Protein AF-A0A3M1J8Y4-F1 (afdb_monomer_lite)

Radius of gyration: 35.29 Å; chains: 1; bounding box: 81×33×101 Å

Secondary structure (DSSP, 8-state):
--HHHHHHHHHHHHHHHHHHHHHHHHHHS--------------------------------------EEEEEE-SS--SS-GGGGHHHHHHHHTTTEEEEEEPPPS-TTTS--HHHHGGG-SEEEEES--SPPPHHHHHHHHHHHHTT-EEEEE--TT--S-SGGG--

Sequence (168 aa):
MSKSNWLALLAVVVLILAGFWITRSVYFGTTTTNSYVPPQRELTEVSVEQAAPSARMAAVETPTAAKGLALVDFSHDNALFVEELNTLFSKLVSRGYDYQLVTPVEDEKTDPTLIDQLPMASALVLPLPRQPYSTEEITEIENFVKNGGRLLIIGDPTRTVEVDALNS

Structure (mmCIF, N/CA/C/O backbone):
data_AF-A0A3M1J8Y4-F1
#
_entry.id   AF-A0A3M1J8Y4-F1
#
loop_
_atom_site.group_PDB
_atom_site.id
_atom_site.type_symbol
_atom_site.label_atom_id
_atom_site.label_alt_id
_atom_site.label_comp_id
_atom_site.label_asym_id
_atom_site.label_entity_id
_atom_site.label_seq_id
_atom_site.pdbx_PDB_ins_code
_atom_site.Cartn_x
_atom_site.Cartn_y
_atom_site.Cartn_z
_atom_site.occupancy
_atom_site.B_iso_or_equiv
_atom_site.auth_seq_id
_atom_site.auth_comp_id
_atom_site.auth_asym_id
_atom_site.auth_atom_id
_atom_site.pdbx_PDB_model_num
ATOM 1 N N . MET A 1 1 ? 51.960 2.479 -80.624 1.00 58.56 1 MET A N 1
ATOM 2 C CA . MET A 1 1 ? 52.705 2.730 -79.366 1.00 58.56 1 MET A CA 1
ATOM 3 C C . MET A 1 1 ? 53.801 1.686 -79.236 1.00 58.56 1 MET A C 1
ATOM 5 O O . MET A 1 1 ? 53.521 0.518 -79.476 1.00 58.56 1 MET A O 1
ATOM 9 N N . SER A 1 2 ? 55.038 2.085 -78.930 1.00 76.81 2 SER A N 1
ATOM 10 C CA . SER A 1 2 ? 56.134 1.132 -78.708 1.00 76.81 2 SER A CA 1
ATOM 11 C C . SER A 1 2 ? 55.911 0.367 -77.394 1.00 76.81 2 SER A C 1
ATOM 13 O O . SER A 1 2 ? 55.248 0.873 -76.488 1.00 76.81 2 SER A O 1
ATOM 15 N N . LYS A 1 3 ? 56.463 -0.848 -77.270 1.00 73.12 3 LYS A N 1
ATOM 16 C CA . LYS A 1 3 ? 56.332 -1.700 -76.067 1.00 73.12 3 LYS A CA 1
ATOM 17 C C . LYS A 1 3 ? 56.736 -0.974 -74.767 1.00 73.12 3 LYS A C 1
ATOM 19 O O . LYS A 1 3 ? 56.161 -1.235 -73.716 1.00 73.12 3 LYS A O 1
ATOM 24 N N . SER A 1 4 ? 57.658 -0.013 -74.866 1.00 75.25 4 SER A N 1
ATOM 25 C CA . SER A 1 4 ? 58.097 0.853 -73.761 1.00 75.25 4 SER A CA 1
ATOM 26 C C . SER A 1 4 ? 56.971 1.738 -73.205 1.00 75.25 4 SER A C 1
ATOM 28 O O . SER A 1 4 ? 56.800 1.850 -71.993 1.00 75.25 4 SER A O 1
ATOM 30 N N . ASN A 1 5 ? 56.117 2.287 -74.075 1.00 78.94 5 ASN A N 1
ATOM 31 C CA . ASN A 1 5 ? 55.011 3.152 -73.653 1.00 78.94 5 ASN A CA 1
ATOM 32 C C . ASN A 1 5 ? 53.923 2.371 -72.903 1.00 78.94 5 ASN A C 1
ATOM 34 O O . ASN A 1 5 ? 53.220 2.942 -72.077 1.00 78.94 5 ASN A O 1
ATOM 38 N N . TRP A 1 6 ? 53.782 1.072 -73.181 1.00 79.88 6 TRP A N 1
ATOM 39 C CA . TRP A 1 6 ? 52.818 0.211 -72.494 1.00 79.88 6 TRP A CA 1
ATOM 40 C C . TRP A 1 6 ? 53.309 -0.187 -71.097 1.00 79.88 6 TRP A C 1
ATOM 42 O O . TRP A 1 6 ? 52.534 -0.161 -70.146 1.00 79.88 6 TRP A O 1
ATOM 52 N N . LEU A 1 7 ? 54.613 -0.451 -70.951 1.00 85.75 7 LEU A N 1
ATOM 53 C CA . LEU A 1 7 ? 55.248 -0.703 -69.653 1.00 85.75 7 LEU A CA 1
ATOM 54 C C . LEU A 1 7 ? 55.151 0.508 -68.717 1.00 85.75 7 LEU A C 1
ATOM 56 O O . LEU A 1 7 ? 54.820 0.346 -67.544 1.00 85.75 7 LEU A O 1
ATOM 60 N N . ALA A 1 8 ? 55.373 1.718 -69.237 1.00 86.38 8 ALA A N 1
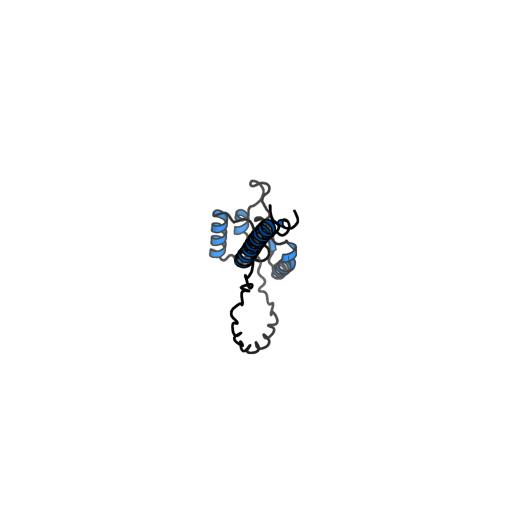ATOM 61 C CA . ALA A 1 8 ? 55.233 2.946 -68.456 1.00 86.38 8 ALA A CA 1
ATOM 62 C C . ALA A 1 8 ? 53.792 3.155 -67.958 1.00 86.38 8 ALA A C 1
ATOM 64 O O . ALA A 1 8 ? 53.575 3.507 -66.801 1.00 86.38 8 ALA A O 1
ATOM 65 N N . LEU A 1 9 ? 52.800 2.884 -68.809 1.00 87.50 9 LEU A N 1
ATOM 66 C CA . LEU A 1 9 ? 51.384 3.028 -68.464 1.00 87.50 9 LEU A CA 1
ATOM 67 C C . LEU A 1 9 ? 50.961 2.007 -67.396 1.00 87.50 9 LEU A C 1
ATOM 69 O O . LEU A 1 9 ? 50.271 2.352 -66.439 1.00 87.50 9 LEU A O 1
ATOM 73 N N . LEU A 1 10 ? 51.447 0.769 -67.507 1.00 90.38 10 LEU A N 1
ATOM 74 C CA . LEU A 1 10 ? 51.184 -0.295 -66.537 1.00 90.38 10 LEU A CA 1
ATOM 75 C C . LEU A 1 10 ? 51.802 0.027 -65.165 1.00 90.38 10 LEU A C 1
ATOM 77 O O . LEU A 1 10 ? 51.143 -0.144 -64.142 1.00 90.38 10 LEU A O 1
ATOM 81 N N . ALA A 1 11 ? 53.015 0.588 -65.137 1.00 91.19 11 ALA A N 1
ATOM 82 C CA . ALA A 1 11 ? 53.657 1.039 -63.901 1.00 91.19 11 ALA A CA 1
ATOM 83 C C . ALA A 1 11 ? 52.860 2.151 -63.193 1.00 91.19 11 ALA A C 1
ATOM 85 O O . ALA A 1 11 ? 52.694 2.111 -61.975 1.00 91.19 11 ALA A O 1
ATOM 86 N N . VAL A 1 12 ? 52.309 3.108 -63.948 1.00 92.69 12 VAL A N 1
ATOM 87 C CA . VAL A 1 12 ? 51.463 4.179 -63.391 1.00 92.69 12 VAL A CA 1
ATOM 88 C C . VAL A 1 12 ? 50.181 3.612 -62.778 1.00 92.69 12 VAL A C 1
ATOM 90 O O . VAL A 1 12 ? 49.813 3.994 -61.670 1.00 92.69 12 VAL A O 1
ATOM 93 N N . VAL A 1 13 ? 49.527 2.657 -63.445 1.00 92.94 13 VAL A N 1
ATOM 94 C CA . VAL A 1 13 ? 48.316 2.006 -62.914 1.00 92.94 13 VAL A CA 1
ATOM 95 C C . VAL A 1 13 ? 48.615 1.252 -61.615 1.00 92.94 13 VAL A C 1
ATOM 97 O O . VAL A 1 13 ? 47.854 1.362 -60.655 1.00 92.94 13 VAL A O 1
ATOM 100 N N . VAL A 1 14 ? 49.743 0.540 -61.543 1.00 94.00 14 VAL A N 1
ATOM 101 C CA . VAL A 1 14 ? 50.164 -0.166 -60.321 1.00 94.00 14 VAL A CA 1
ATOM 102 C C . VAL A 1 14 ? 50.414 0.809 -59.170 1.00 94.00 14 VAL A C 1
ATOM 104 O O . VAL A 1 14 ? 49.983 0.541 -58.051 1.00 94.00 14 VAL A O 1
ATOM 107 N N . LEU A 1 15 ? 51.045 1.957 -59.431 1.00 94.06 15 LEU A N 1
ATOM 108 C CA . LEU A 1 15 ? 51.274 2.985 -58.410 1.00 94.06 15 LEU A CA 1
ATOM 109 C C . LEU A 1 15 ? 49.966 3.585 -57.882 1.00 94.06 15 LEU A C 1
ATOM 111 O O . LEU A 1 15 ? 49.832 3.787 -56.676 1.00 94.06 15 LEU A O 1
ATOM 115 N N . ILE A 1 16 ? 48.984 3.816 -58.758 1.00 94.00 16 ILE A N 1
ATOM 116 C CA . ILE A 1 16 ? 47.659 4.314 -58.361 1.00 94.00 16 ILE A CA 1
ATOM 117 C C . ILE A 1 16 ? 46.940 3.285 -57.483 1.00 94.00 16 ILE A C 1
ATOM 119 O O . ILE A 1 16 ? 46.411 3.634 -56.427 1.00 94.00 16 ILE A O 1
ATOM 123 N N . LEU A 1 17 ? 46.956 2.010 -57.880 1.00 93.88 17 LEU A N 1
ATOM 124 C CA . LEU A 1 17 ? 46.335 0.935 -57.106 1.00 93.88 17 LEU A CA 1
ATOM 125 C C . LEU A 1 17 ? 47.021 0.749 -55.747 1.00 93.88 17 LEU A C 1
ATOM 127 O O . LEU A 1 17 ? 46.335 0.637 -54.733 1.00 93.88 17 LEU A O 1
ATOM 131 N N . ALA A 1 18 ? 48.354 0.779 -55.698 1.00 92.12 18 ALA A N 1
ATOM 132 C CA . ALA A 1 18 ? 49.105 0.700 -54.448 1.00 92.12 18 ALA A CA 1
ATOM 133 C C . ALA A 1 18 ? 48.779 1.879 -53.517 1.00 92.12 18 ALA A C 1
ATOM 135 O O . ALA A 1 18 ? 48.495 1.670 -52.339 1.00 92.12 18 ALA A O 1
ATOM 136 N N . GLY A 1 19 ? 48.738 3.105 -54.049 1.00 92.25 19 GLY A N 1
ATOM 137 C CA . GLY A 1 19 ? 48.360 4.297 -53.289 1.00 92.25 19 GLY A CA 1
ATOM 138 C C . GLY A 1 19 ? 46.947 4.206 -52.711 1.00 92.25 19 GLY A C 1
ATOM 139 O O . GLY A 1 19 ? 46.749 4.524 -51.536 1.00 92.25 19 GLY A O 1
ATOM 140 N N . PHE A 1 20 ? 45.983 3.709 -53.494 1.00 90.06 20 PHE A N 1
ATOM 141 C CA . PHE A 1 20 ? 44.603 3.484 -53.052 1.00 90.06 20 PHE A CA 1
ATOM 142 C C . PHE A 1 20 ? 44.511 2.444 -51.928 1.00 9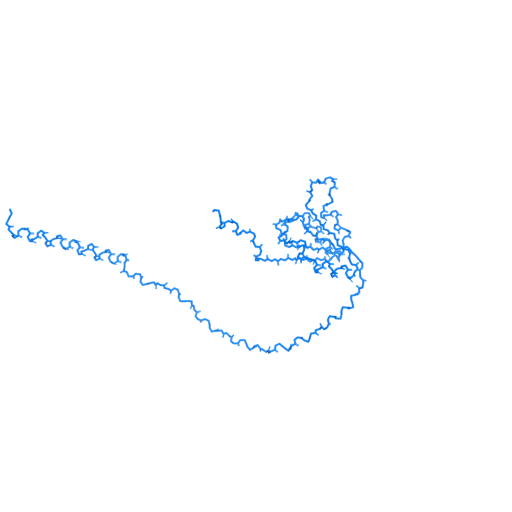0.06 20 PHE A C 1
ATOM 144 O O . PHE A 1 20 ? 43.831 2.669 -50.929 1.00 90.06 20 PHE A O 1
ATOM 151 N N . TRP A 1 21 ? 45.222 1.319 -52.045 1.00 84.06 21 TRP A N 1
ATOM 152 C CA . TRP A 1 21 ? 45.235 0.291 -51.000 1.00 84.06 21 TRP A CA 1
ATOM 153 C C . TRP A 1 21 ? 45.907 0.772 -49.710 1.00 84.06 21 TRP A C 1
ATOM 155 O O . TRP A 1 21 ? 45.396 0.488 -48.628 1.00 84.06 21 TRP A O 1
ATOM 165 N N . ILE A 1 22 ? 46.990 1.551 -49.804 1.00 86.56 22 ILE A N 1
ATOM 166 C CA . ILE A 1 22 ? 47.669 2.145 -48.641 1.00 86.56 22 ILE A CA 1
ATOM 167 C C . ILE A 1 22 ? 46.756 3.155 -47.939 1.00 86.56 22 ILE A C 1
ATOM 169 O O . ILE A 1 22 ? 46.561 3.064 -46.729 1.00 86.56 22 ILE A O 1
ATOM 173 N N . THR A 1 23 ? 46.146 4.085 -48.681 1.00 81.69 23 THR A N 1
ATOM 174 C CA . THR A 1 23 ? 45.212 5.067 -48.097 1.00 81.69 23 THR A CA 1
ATOM 175 C C . THR A 1 23 ? 43.996 4.392 -47.483 1.00 81.69 23 THR A C 1
ATOM 177 O O . THR A 1 23 ? 43.624 4.727 -46.362 1.00 81.69 23 THR A O 1
ATOM 180 N N . ARG A 1 24 ? 43.419 3.388 -48.152 1.00 81.44 24 ARG A N 1
ATOM 181 C CA . ARG A 1 24 ? 42.330 2.578 -47.596 1.00 81.44 24 ARG A CA 1
ATOM 182 C C . ARG A 1 24 ? 42.764 1.855 -46.319 1.00 81.44 24 ARG A C 1
ATOM 184 O O . ARG A 1 24 ? 42.008 1.855 -45.359 1.00 81.44 24 ARG A O 1
ATOM 191 N N . SER A 1 25 ? 43.960 1.274 -46.272 1.00 77.44 25 SER A N 1
ATOM 192 C CA . SER A 1 25 ? 44.456 0.598 -45.068 1.00 77.44 25 SER A CA 1
ATOM 193 C C . SER A 1 25 ? 44.643 1.568 -43.904 1.00 77.44 25 SER A C 1
ATOM 195 O O . SER A 1 25 ? 44.242 1.249 -42.796 1.00 77.44 25 SER A O 1
ATOM 197 N N . VAL A 1 26 ? 45.189 2.762 -44.137 1.00 78.62 26 VAL A N 1
ATOM 198 C CA . VAL A 1 26 ? 45.348 3.775 -43.079 1.00 78.62 26 VAL A CA 1
ATOM 199 C C . VAL A 1 26 ? 43.989 4.308 -42.612 1.00 78.62 26 VAL A C 1
ATOM 201 O O . VAL A 1 26 ? 43.786 4.505 -41.419 1.00 78.62 26 VAL A O 1
ATOM 204 N N . TYR A 1 27 ? 43.044 4.511 -43.535 1.00 73.81 27 TYR A N 1
ATOM 205 C CA . TYR A 1 27 ? 41.720 5.049 -43.214 1.00 73.81 27 TYR A CA 1
ATOM 206 C C . TYR A 1 27 ? 40.807 4.024 -42.521 1.00 73.81 27 TYR A C 1
ATOM 208 O O . TYR A 1 27 ? 40.016 4.393 -41.660 1.00 73.81 27 TYR A O 1
ATOM 216 N N . PHE A 1 28 ? 40.911 2.739 -42.886 1.00 69.38 28 PHE A N 1
ATOM 217 C CA . PHE A 1 28 ? 40.023 1.672 -42.402 1.00 69.38 28 PHE A CA 1
ATOM 218 C C . PHE A 1 28 ? 40.683 0.657 -41.457 1.00 69.38 28 PHE A C 1
ATOM 220 O O . PHE A 1 28 ? 39.978 -0.203 -40.934 1.00 69.38 28 PHE A O 1
ATOM 227 N N . GLY A 1 29 ? 41.999 0.694 -41.232 1.00 54.25 29 GLY A N 1
ATOM 228 C CA . GLY A 1 29 ? 42.687 -0.400 -40.548 1.00 54.25 29 GLY A CA 1
ATOM 229 C C . GLY A 1 29 ? 43.989 -0.019 -39.859 1.00 54.25 29 GLY A C 1
ATOM 230 O O . GLY A 1 29 ? 45.053 -0.340 -40.367 1.00 54.25 29 GLY A O 1
ATOM 231 N N . THR A 1 30 ? 43.873 0.542 -38.655 1.00 53.94 30 THR A N 1
ATOM 232 C CA . THR A 1 30 ? 44.482 -0.010 -37.425 1.00 53.94 30 THR A CA 1
ATOM 233 C C . THR A 1 30 ? 43.698 0.499 -36.211 1.00 53.94 30 THR A C 1
ATOM 235 O O . THR A 1 30 ? 44.260 1.079 -35.283 1.00 53.94 30 THR A O 1
ATOM 238 N N . THR A 1 31 ? 42.375 0.335 -36.192 1.00 53.69 31 THR A N 1
ATOM 239 C CA . THR A 1 31 ? 41.635 0.428 -34.929 1.00 53.69 31 THR A CA 1
ATOM 240 C C . THR A 1 31 ? 41.861 -0.874 -34.175 1.00 53.69 31 THR A C 1
ATOM 242 O O . THR A 1 31 ? 41.016 -1.765 -34.142 1.00 53.69 31 THR A O 1
ATOM 245 N N . THR A 1 32 ? 43.049 -0.998 -33.581 1.00 54.31 32 THR A N 1
ATOM 246 C CA . THR A 1 32 ? 43.231 -1.851 -32.411 1.00 54.31 32 THR A CA 1
ATOM 247 C C . THR A 1 32 ? 42.115 -1.456 -31.462 1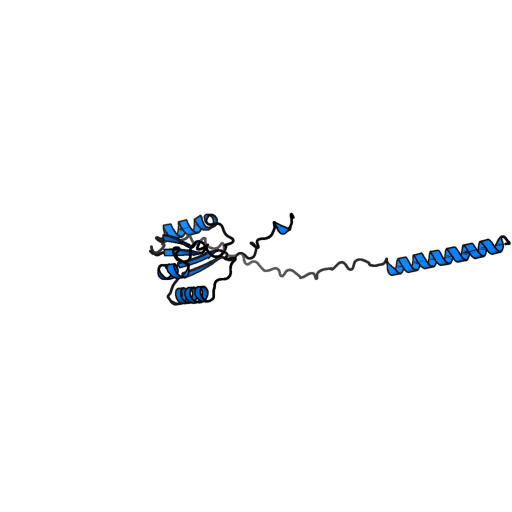.00 54.31 32 THR A C 1
ATOM 249 O O . THR A 1 32 ? 42.032 -0.305 -31.038 1.00 54.31 32 THR A O 1
ATOM 252 N N . THR A 1 33 ? 41.184 -2.379 -31.261 1.00 56.06 33 THR A N 1
ATOM 253 C CA . THR A 1 33 ? 40.033 -2.230 -30.385 1.00 56.06 33 THR A CA 1
ATOM 254 C C . THR A 1 33 ? 40.514 -1.625 -29.078 1.00 56.06 33 THR A C 1
ATOM 256 O O . THR A 1 33 ? 41.251 -2.272 -28.332 1.00 56.06 33 THR A O 1
ATOM 259 N N . ASN A 1 34 ? 40.127 -0.377 -28.818 1.00 55.59 34 ASN A N 1
ATOM 260 C CA . ASN A 1 34 ? 40.253 0.235 -27.505 1.00 55.59 34 ASN A CA 1
ATOM 261 C C . ASN A 1 34 ? 39.227 -0.475 -26.614 1.00 55.59 34 ASN A C 1
ATOM 263 O O . ASN A 1 34 ? 38.155 0.048 -26.315 1.00 55.59 34 ASN A O 1
ATOM 267 N N . SER A 1 35 ? 39.506 -1.740 -26.301 1.00 64.81 35 SER A N 1
ATOM 268 C CA . SER A 1 35 ? 38.700 -2.544 -25.408 1.00 64.81 35 SER A CA 1
ATOM 269 C C . SER A 1 35 ? 38.766 -1.844 -24.072 1.00 64.81 35 SER A C 1
ATOM 271 O O . SER A 1 35 ? 39.840 -1.688 -23.493 1.00 64.81 35 SER A O 1
ATOM 273 N N . TYR A 1 36 ? 37.618 -1.353 -23.631 1.00 62.50 36 TYR A N 1
ATOM 274 C CA . TYR A 1 36 ? 37.477 -0.791 -22.308 1.00 62.50 36 TYR A CA 1
ATOM 275 C C . TYR A 1 36 ? 37.999 -1.811 -21.291 1.00 62.50 36 TYR A C 1
ATOM 277 O O . TYR A 1 36 ? 37.449 -2.903 -21.158 1.00 62.50 36 TYR A O 1
ATOM 285 N N . VAL A 1 37 ? 39.092 -1.461 -20.614 1.00 71.31 37 VAL A N 1
ATOM 286 C CA . VAL A 1 37 ? 39.589 -2.211 -19.465 1.00 71.31 37 VAL A CA 1
ATOM 287 C C . VAL A 1 37 ? 39.034 -1.493 -18.239 1.00 71.31 37 VAL A C 1
ATOM 289 O O . VAL A 1 37 ? 39.499 -0.391 -17.933 1.00 71.31 37 VAL A O 1
ATOM 292 N N . PRO A 1 38 ? 38.008 -2.043 -17.566 1.00 74.75 38 PRO A N 1
ATOM 293 C CA . PRO A 1 38 ? 37.502 -1.440 -16.345 1.00 74.75 38 PRO A CA 1
ATOM 294 C C . PRO A 1 38 ? 38.627 -1.356 -15.306 1.00 74.75 38 PRO A C 1
ATOM 296 O O . PRO A 1 38 ? 39.451 -2.272 -15.217 1.00 74.75 38 PRO A O 1
ATOM 299 N N . PRO A 1 39 ? 38.675 -0.284 -14.501 1.00 76.75 39 PRO A N 1
ATOM 300 C CA . PRO A 1 39 ? 39.643 -0.185 -13.421 1.00 76.75 39 PRO A CA 1
ATOM 301 C C . PRO A 1 39 ? 39.442 -1.351 -12.447 1.00 76.75 39 PRO A C 1
ATOM 303 O O . PRO A 1 39 ? 38.334 -1.569 -11.951 1.00 76.75 39 PRO A O 1
ATOM 306 N N . GLN A 1 40 ? 40.514 -2.097 -12.170 1.00 74.94 40 GLN A N 1
ATOM 307 C CA . GLN A 1 40 ? 40.511 -3.118 -11.126 1.00 74.94 40 GLN A CA 1
ATOM 308 C C . GLN A 1 40 ? 40.369 -2.410 -9.778 1.00 74.94 40 GLN A C 1
ATOM 310 O O . GLN A 1 40 ? 41.307 -1.781 -9.293 1.00 74.94 40 GLN A O 1
ATOM 315 N N . ARG A 1 41 ? 39.172 -2.457 -9.190 1.00 69.88 41 ARG A N 1
ATOM 316 C CA . ARG A 1 41 ? 38.998 -2.095 -7.784 1.00 69.88 41 ARG A CA 1
ATOM 317 C C . ARG A 1 41 ? 39.472 -3.276 -6.960 1.00 69.88 41 ARG A C 1
ATOM 319 O O . ARG A 1 41 ? 38.943 -4.374 -7.127 1.00 69.88 41 ARG A O 1
ATOM 326 N N . GLU A 1 42 ? 40.436 -3.048 -6.079 1.00 75.12 42 GLU A N 1
ATOM 327 C CA . GLU A 1 42 ? 40.698 -4.002 -5.010 1.00 75.12 42 GLU A CA 1
ATOM 328 C C . GLU A 1 42 ? 39.401 -4.159 -4.219 1.00 75.12 42 GLU A C 1
ATOM 330 O O . GLU A 1 42 ? 38.847 -3.186 -3.698 1.00 75.12 42 GLU A O 1
ATOM 335 N N . LEU A 1 43 ? 38.856 -5.374 -4.221 1.00 69.25 43 LEU A N 1
ATOM 336 C CA . LEU A 1 43 ? 37.735 -5.702 -3.361 1.00 69.25 43 LEU A CA 1
ATOM 337 C C . LEU A 1 43 ? 38.255 -5.538 -1.939 1.00 69.25 43 LEU A C 1
ATOM 339 O O . LEU A 1 43 ? 39.145 -6.273 -1.520 1.00 69.25 43 LEU A O 1
ATOM 343 N N . THR A 1 44 ? 37.739 -4.549 -1.213 1.00 74.12 44 THR A N 1
ATOM 344 C CA . THR A 1 44 ? 37.961 -4.487 0.226 1.00 74.12 44 THR A CA 1
ATOM 345 C C . THR A 1 44 ? 37.464 -5.812 0.782 1.00 74.12 44 THR A C 1
ATOM 347 O O . THR A 1 44 ? 36.272 -6.108 0.667 1.00 74.12 44 THR A O 1
ATOM 350 N N . GLU A 1 45 ? 38.368 -6.625 1.328 1.00 68.19 45 GLU A N 1
ATOM 351 C CA . GLU A 1 45 ? 37.984 -7.775 2.135 1.00 68.19 45 GLU A CA 1
ATOM 352 C C . GLU A 1 45 ? 37.248 -7.214 3.345 1.00 68.19 45 GLU A C 1
ATOM 354 O O . GLU A 1 45 ? 37.831 -6.825 4.357 1.00 68.19 45 GLU A O 1
ATOM 359 N N . VAL A 1 46 ? 35.932 -7.081 3.201 1.00 66.50 46 VAL A N 1
ATOM 360 C CA . VAL A 1 46 ? 35.057 -6.856 4.331 1.00 66.50 46 VAL A CA 1
ATOM 361 C C . VAL A 1 46 ? 35.231 -8.108 5.163 1.00 66.50 46 VAL A C 1
ATOM 363 O O . VAL A 1 46 ? 34.777 -9.183 4.771 1.00 66.50 46 VAL A O 1
ATOM 366 N N . SER A 1 47 ? 35.945 -7.978 6.281 1.00 67.44 47 SER A N 1
ATOM 367 C CA . SER A 1 47 ? 35.901 -8.973 7.338 1.00 67.44 47 SER A CA 1
ATOM 368 C C . SER A 1 47 ? 34.435 -9.089 7.714 1.00 67.44 47 SER A C 1
ATOM 370 O O . SER A 1 47 ? 33.903 -8.249 8.440 1.00 67.44 47 SER A O 1
ATOM 372 N N . VAL A 1 48 ? 33.762 -10.090 7.150 1.00 64.25 48 VAL A N 1
ATOM 373 C CA . VAL A 1 48 ? 32.450 -10.512 7.603 1.00 64.25 48 VAL A CA 1
ATOM 374 C C . VAL A 1 48 ? 32.727 -11.077 8.982 1.00 64.25 48 VAL A C 1
ATOM 376 O O . VAL A 1 48 ? 33.028 -12.259 9.133 1.00 64.25 48 VAL A O 1
ATOM 379 N N . GLU A 1 49 ? 32.724 -10.203 9.989 1.00 68.25 49 GLU A N 1
ATOM 380 C CA . GLU A 1 49 ? 32.499 -10.621 11.359 1.00 68.25 49 GLU A CA 1
ATOM 381 C C . GLU A 1 49 ? 31.258 -11.492 11.263 1.00 68.25 49 GLU A C 1
ATOM 383 O O . GLU A 1 49 ? 30.204 -11.005 10.845 1.00 68.25 49 GLU A O 1
ATOM 388 N N . GLN A 1 50 ? 31.446 -12.809 11.431 1.00 61.78 50 GLN A N 1
ATOM 389 C CA . GLN A 1 50 ? 30.373 -13.778 11.281 1.00 61.78 50 GLN A CA 1
ATOM 390 C C . GLN A 1 50 ? 29.227 -13.223 12.095 1.00 61.78 50 GLN A C 1
ATOM 392 O O . GLN A 1 50 ? 29.349 -13.125 13.317 1.00 61.78 50 GLN A O 1
ATOM 397 N N . ALA A 1 51 ? 28.166 -12.786 11.410 1.00 59.22 51 ALA A N 1
ATOM 398 C CA . ALA A 1 51 ? 26.974 -12.334 12.084 1.00 59.22 51 ALA A CA 1
ATOM 399 C C . ALA A 1 51 ? 26.641 -13.469 13.043 1.00 59.22 51 ALA A C 1
ATOM 401 O O . ALA A 1 51 ? 26.404 -14.593 12.583 1.00 59.22 51 ALA A O 1
ATOM 402 N N . ALA A 1 52 ? 26.753 -13.211 14.354 1.00 64.19 52 ALA A N 1
ATOM 403 C CA . ALA A 1 52 ? 26.379 -14.188 15.363 1.00 64.19 52 ALA A CA 1
ATOM 404 C C . ALA A 1 52 ? 25.038 -14.744 14.890 1.00 64.19 52 ALA A C 1
ATOM 406 O O . ALA A 1 52 ? 24.188 -13.908 14.550 1.00 64.19 52 ALA A O 1
ATOM 407 N N . PRO A 1 53 ? 24.889 -16.079 14.728 1.00 60.41 53 PRO A N 1
ATOM 408 C CA . PRO A 1 53 ? 23.724 -16.669 14.084 1.00 60.41 53 PRO A CA 1
ATOM 409 C C . PRO A 1 53 ? 22.536 -15.987 14.712 1.00 60.41 53 PRO A C 1
ATOM 411 O O . PRO A 1 53 ? 22.384 -16.106 15.930 1.00 60.41 53 PRO A O 1
ATOM 414 N N . SER A 1 54 ? 21.840 -15.151 13.926 1.00 60.88 54 SER A N 1
ATOM 415 C CA . SER A 1 54 ? 20.859 -14.216 14.461 1.00 60.88 54 SER A CA 1
ATOM 416 C C . SER A 1 54 ? 19.981 -15.075 15.328 1.00 60.88 54 SER A C 1
ATOM 418 O O . SER A 1 5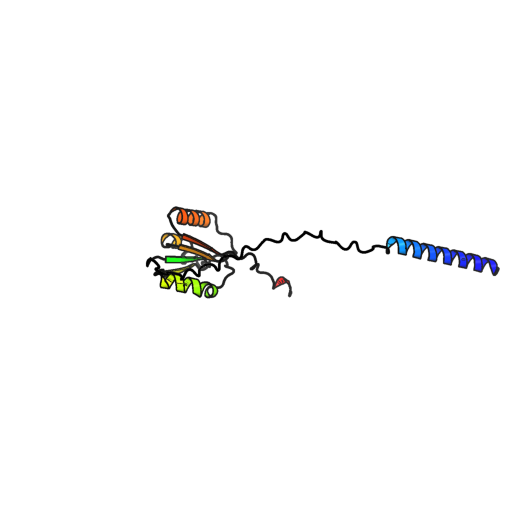4 ? 19.388 -16.012 14.787 1.00 60.88 54 SER A O 1
ATOM 420 N N . ALA A 1 55 ? 20.053 -14.890 16.655 1.00 60.38 55 ALA A N 1
ATOM 421 C CA . ALA A 1 55 ? 19.356 -15.762 17.580 1.00 60.38 55 ALA A CA 1
ATOM 422 C C . ALA A 1 55 ? 17.949 -15.792 17.029 1.00 60.38 55 ALA A C 1
ATOM 424 O O . ALA A 1 55 ? 17.357 -14.719 16.902 1.00 60.38 55 ALA A O 1
ATOM 425 N N . ARG A 1 56 ? 17.513 -16.955 16.519 1.00 54.41 56 ARG A N 1
ATOM 426 C CA . ARG A 1 56 ? 16.223 -17.067 15.853 1.00 54.41 56 ARG A CA 1
ATOM 427 C C . ARG A 1 56 ? 15.277 -16.602 16.927 1.00 54.41 56 ARG A C 1
ATOM 429 O O . ARG A 1 56 ? 15.062 -17.334 17.891 1.00 54.41 56 ARG A O 1
ATOM 436 N N . MET A 1 57 ? 14.827 -15.354 16.825 1.00 53.47 57 MET A N 1
ATOM 437 C CA . MET A 1 57 ? 13.832 -14.838 17.724 1.00 53.47 57 MET A CA 1
ATOM 438 C C . MET A 1 57 ? 12.687 -15.759 17.385 1.00 53.47 57 MET A C 1
ATOM 440 O O . MET A 1 57 ? 12.140 -15.696 16.281 1.00 53.47 57 MET A O 1
ATOM 444 N N . ALA A 1 58 ? 12.433 -16.740 18.255 1.00 59.94 58 ALA A N 1
ATOM 445 C CA . ALA A 1 58 ? 11.161 -17.412 18.236 1.00 59.94 58 ALA A CA 1
ATOM 446 C C . ALA A 1 58 ? 10.198 -16.240 18.198 1.00 59.94 58 ALA A C 1
ATOM 448 O O . ALA A 1 58 ? 10.292 -15.361 19.060 1.00 59.94 58 ALA A O 1
ATOM 449 N N . ALA A 1 59 ? 9.436 -16.125 17.112 1.00 56.00 59 ALA A N 1
ATOM 450 C CA . ALA A 1 59 ? 8.421 -15.109 17.042 1.00 56.00 59 ALA A CA 1
ATOM 451 C C . ALA A 1 59 ? 7.531 -15.441 18.232 1.00 56.00 59 ALA A C 1
ATOM 453 O O . ALA A 1 59 ? 6.762 -16.401 18.195 1.00 56.00 59 ALA A O 1
ATOM 454 N N . VAL A 1 60 ? 7.736 -14.728 19.338 1.00 56.38 60 VAL A N 1
ATOM 455 C CA . VAL A 1 60 ? 6.825 -14.717 20.460 1.00 56.38 60 VAL A CA 1
ATOM 456 C C . VAL A 1 60 ? 5.671 -13.908 19.897 1.00 56.38 60 VAL A C 1
ATOM 458 O O . VAL A 1 60 ? 5.548 -12.706 20.110 1.00 56.38 60 VAL A O 1
ATOM 461 N N . GLU A 1 61 ? 4.910 -14.557 19.014 1.00 57.75 61 GLU A N 1
ATOM 462 C CA . GLU A 1 61 ? 3.632 -14.092 18.532 1.00 57.75 61 GLU A CA 1
ATOM 463 C C . GLU A 1 61 ? 2.721 -14.201 19.756 1.00 57.75 61 GLU A C 1
ATOM 465 O O . GLU A 1 61 ? 1.898 -15.101 19.868 1.00 57.75 61 GLU A O 1
ATOM 470 N N . THR A 1 62 ? 2.875 -13.265 20.688 1.00 54.91 62 THR A N 1
ATOM 471 C CA . THR A 1 62 ? 1.786 -12.834 21.551 1.00 54.91 62 THR A CA 1
ATOM 472 C C . THR A 1 62 ? 1.204 -11.606 20.863 1.00 54.91 62 THR A C 1
ATOM 474 O O . THR A 1 62 ? 1.478 -10.483 21.289 1.00 54.91 62 THR A O 1
ATOM 477 N N . PRO A 1 63 ? 0.508 -11.750 19.713 1.00 58.50 63 PRO A N 1
ATOM 478 C CA . PRO A 1 63 ? -0.150 -10.605 19.132 1.00 58.50 63 PRO A CA 1
ATOM 479 C C . PRO A 1 63 ? -1.143 -10.108 20.174 1.00 58.50 63 PRO A C 1
ATOM 481 O O . PRO A 1 63 ? -2.019 -10.852 20.617 1.00 58.50 63 PRO A O 1
ATOM 484 N N . THR A 1 64 ? -1.000 -8.854 20.587 1.00 59.88 64 THR A N 1
ATOM 485 C CA . THR A 1 64 ? -2.096 -8.168 21.256 1.00 59.88 64 THR A CA 1
ATOM 486 C C . THR A 1 64 ? -3.259 -8.211 20.278 1.00 59.88 64 THR A C 1
ATOM 488 O O . THR A 1 64 ? -3.171 -7.617 19.203 1.00 59.88 64 THR A O 1
ATOM 491 N N . ALA A 1 65 ? -4.294 -8.988 20.602 1.00 61.78 65 ALA A N 1
ATOM 492 C CA . ALA A 1 65 ? -5.487 -9.078 19.779 1.00 61.78 65 ALA A CA 1
ATOM 493 C C . ALA A 1 65 ? -6.029 -7.658 19.596 1.00 61.78 65 ALA A C 1
ATOM 495 O O . ALA A 1 65 ? -6.407 -6.998 20.565 1.00 61.78 65 ALA A O 1
ATOM 496 N N . ALA A 1 66 ? -5.998 -7.175 18.362 1.00 68.06 66 ALA A N 1
ATOM 497 C CA . ALA A 1 66 ? -6.450 -5.845 18.010 1.00 68.06 66 ALA A CA 1
ATOM 498 C C . ALA A 1 66 ? -7.511 -6.001 16.929 1.00 68.06 66 ALA A C 1
ATOM 500 O O . ALA A 1 66 ? -7.342 -6.778 15.995 1.00 68.06 66 ALA A O 1
ATOM 501 N N . LYS A 1 67 ? -8.621 -5.287 17.098 1.00 83.88 67 LYS A N 1
ATOM 502 C CA . LYS A 1 67 ? -9.688 -5.223 16.105 1.00 83.88 67 LYS A CA 1
ATOM 503 C C . LYS A 1 67 ? -9.519 -3.965 15.275 1.00 83.88 67 LYS A C 1
ATOM 505 O O . LYS A 1 67 ? -9.166 -2.918 15.818 1.00 83.88 67 LYS A O 1
ATOM 510 N N . GLY A 1 68 ? -9.787 -4.070 13.986 1.00 91.38 68 GLY A N 1
ATOM 511 C CA . GLY A 1 68 ? -9.747 -2.943 13.068 1.00 91.38 68 GLY A CA 1
ATOM 512 C C . GLY A 1 68 ? -9.852 -3.408 11.626 1.00 91.38 68 GLY A C 1
ATOM 513 O O . GLY A 1 68 ? -9.781 -4.604 11.349 1.00 91.38 68 GLY A O 1
ATOM 514 N N . LEU A 1 69 ? -9.992 -2.446 10.724 1.00 96.00 69 LEU A N 1
ATOM 515 C CA . LEU A 1 69 ? -10.064 -2.688 9.290 1.00 96.00 69 LEU A CA 1
ATOM 516 C C . LEU A 1 69 ? -8.735 -2.306 8.627 1.00 96.00 69 LEU A C 1
ATOM 518 O O . LEU A 1 69 ? -8.214 -1.214 8.858 1.00 96.00 69 LEU A O 1
ATOM 522 N N . ALA A 1 70 ? -8.180 -3.201 7.818 1.00 96.81 70 ALA A N 1
ATOM 523 C CA . ALA A 1 70 ? -7.061 -2.924 6.930 1.00 96.81 70 ALA A CA 1
ATOM 524 C C . ALA A 1 70 ? -7.587 -2.702 5.509 1.00 96.81 70 ALA A C 1
ATOM 526 O O . ALA A 1 70 ? -8.066 -3.630 4.861 1.00 96.81 70 ALA A O 1
ATOM 527 N N . LEU A 1 71 ? -7.496 -1.469 5.029 1.00 97.62 71 LEU A N 1
ATOM 528 C CA . LEU A 1 71 ? -7.846 -1.126 3.662 1.00 97.62 71 LEU A CA 1
ATOM 529 C C . LEU A 1 71 ? -6.661 -1.446 2.747 1.00 97.62 71 LEU A C 1
ATOM 531 O O . LEU A 1 71 ? -5.519 -1.122 3.075 1.00 97.62 71 LEU A O 1
ATOM 535 N N . VAL A 1 72 ? -6.914 -2.109 1.627 1.00 97.62 72 VAL A N 1
ATOM 536 C CA . VAL A 1 72 ? -5.888 -2.525 0.668 1.00 97.62 72 VAL A CA 1
ATOM 537 C C . VAL A 1 72 ? -6.251 -1.944 -0.683 1.00 97.62 72 VAL A C 1
ATOM 539 O O . VAL A 1 72 ? -7.271 -2.307 -1.266 1.00 97.62 72 VAL A O 1
ATOM 542 N N . ASP A 1 73 ? -5.428 -1.024 -1.158 1.00 96.75 73 ASP A N 1
ATOM 543 C CA . ASP A 1 73 ? -5.706 -0.279 -2.373 1.00 96.75 73 ASP A CA 1
ATOM 544 C C . ASP A 1 73 ? -5.319 -1.072 -3.628 1.00 96.75 73 ASP A C 1
ATOM 546 O O . ASP A 1 73 ? -4.150 -1.379 -3.843 1.00 96.75 73 ASP A O 1
ATOM 550 N N . PHE A 1 74 ? -6.311 -1.400 -4.450 1.00 95.69 74 PHE A N 1
ATOM 551 C CA . PHE A 1 74 ? -6.158 -1.969 -5.787 1.00 95.69 74 PHE A CA 1
ATOM 552 C C . PHE A 1 74 ? -6.771 -1.065 -6.873 1.00 95.69 74 PHE A C 1
ATOM 554 O O . PHE A 1 74 ? -6.890 -1.490 -8.024 1.00 95.69 74 PHE A O 1
ATOM 561 N N . SER A 1 75 ? -7.165 0.176 -6.548 1.00 94.94 75 SER A N 1
ATOM 562 C CA . SER A 1 75 ? -7.782 1.094 -7.515 1.00 94.94 75 SER A CA 1
ATOM 563 C C . SER A 1 75 ? -6.774 1.815 -8.411 1.00 94.94 75 SER A C 1
ATOM 565 O O . SER A 1 75 ? -7.176 2.468 -9.369 1.00 94.94 75 SER A O 1
ATOM 567 N N . HIS A 1 76 ? -5.473 1.664 -8.152 1.00 94.19 76 HIS A N 1
ATOM 568 C CA . HIS A 1 76 ? -4.394 2.411 -8.806 1.00 94.19 76 HIS A CA 1
ATOM 569 C C . HIS A 1 76 ? -3.569 1.561 -9.787 1.00 94.19 76 HIS A C 1
ATOM 571 O O . HIS A 1 76 ? -2.353 1.743 -9.911 1.00 94.19 76 HIS A O 1
ATOM 577 N N . ASP A 1 77 ? -4.234 0.637 -10.494 1.00 91.62 77 ASP A N 1
ATOM 578 C CA . ASP A 1 77 ? -3.622 -0.308 -11.447 1.00 91.62 77 ASP A CA 1
ATOM 579 C C . ASP A 1 77 ? -2.410 -1.028 -10.834 1.00 91.62 77 ASP A C 1
ATOM 581 O O . ASP A 1 77 ? -1.292 -0.967 -11.326 1.00 91.62 77 ASP A O 1
ATOM 585 N N . ASN A 1 78 ? -2.587 -1.633 -9.669 1.00 92.06 78 ASN A N 1
ATOM 586 C CA . ASN A 1 78 ? -1.479 -2.156 -8.878 1.00 92.06 78 ASN A CA 1
ATOM 587 C C . ASN A 1 78 ? -0.742 -3.319 -9.581 1.00 92.06 78 ASN A C 1
ATOM 589 O O . ASN A 1 78 ? -1.360 -4.243 -10.105 1.00 92.06 78 ASN A O 1
ATOM 593 N N . ALA A 1 79 ? 0.598 -3.321 -9.550 1.00 90.38 79 ALA A N 1
ATOM 594 C CA . ALA A 1 79 ? 1.458 -4.324 -10.212 1.00 90.38 79 ALA A CA 1
ATOM 595 C C . ALA A 1 79 ? 1.639 -5.630 -9.405 1.00 90.38 79 ALA A C 1
ATOM 597 O O . ALA A 1 79 ? 2.705 -6.263 -9.415 1.00 90.38 79 ALA A O 1
ATOM 598 N N . LEU A 1 80 ? 0.625 -5.998 -8.632 1.00 89.88 80 LEU A N 1
ATOM 599 C CA . LEU A 1 80 ? 0.659 -7.097 -7.680 1.00 89.88 80 LEU A CA 1
ATOM 600 C C . LEU A 1 80 ? -0.695 -7.808 -7.727 1.00 89.88 80 LEU A C 1
ATOM 602 O O . LEU A 1 80 ? -1.719 -7.155 -7.886 1.00 89.88 80 LEU A O 1
ATOM 606 N N . PHE A 1 81 ? -0.718 -9.133 -7.617 1.00 90.62 81 PHE A N 1
ATOM 607 C CA . PHE A 1 81 ? -1.976 -9.883 -7.574 1.00 90.62 81 PHE A CA 1
ATOM 608 C C . PHE A 1 81 ? -2.458 -10.046 -6.133 1.00 90.62 81 PHE A C 1
ATOM 610 O O . PHE A 1 81 ? -1.654 -10.252 -5.223 1.00 90.62 81 PHE A O 1
ATOM 617 N N . VAL A 1 82 ? -3.773 -10.012 -5.908 1.00 92.62 82 VAL A N 1
ATOM 618 C CA . VAL A 1 82 ? -4.377 -10.155 -4.568 1.00 92.62 82 VAL A CA 1
ATOM 619 C C . VAL A 1 82 ? -3.851 -11.408 -3.852 1.00 92.62 82 VAL A C 1
ATOM 621 O O . VAL A 1 82 ? -3.564 -11.380 -2.654 1.00 92.62 82 VAL A O 1
ATOM 624 N N . GLU A 1 83 ? -3.631 -12.492 -4.594 1.00 94.12 83 GLU A N 1
ATOM 625 C CA . GLU A 1 83 ? -3.144 -13.771 -4.089 1.00 94.12 83 GLU A CA 1
ATOM 626 C C . GLU A 1 83 ? -1.719 -13.702 -3.528 1.00 94.12 83 GLU A C 1
ATOM 628 O O . GLU A 1 83 ? -1.378 -14.453 -2.610 1.00 94.12 83 GLU A O 1
ATOM 633 N N . GLU A 1 84 ? -0.886 -12.788 -4.030 1.00 93.88 84 GLU A N 1
ATOM 634 C CA . GLU A 1 84 ? 0.473 -12.573 -3.522 1.00 93.88 84 GLU A CA 1
ATOM 635 C C . GLU A 1 84 ? 0.452 -12.006 -2.092 1.00 93.88 84 GLU A C 1
ATOM 637 O O . GLU A 1 84 ? 1.395 -12.207 -1.324 1.00 93.88 84 GLU A O 1
ATOM 642 N N . LEU A 1 85 ? -0.657 -11.375 -1.685 1.00 95.25 85 LEU A N 1
ATOM 643 C CA . LEU A 1 85 ? -0.874 -10.869 -0.328 1.00 95.25 85 LEU A CA 1
ATOM 644 C C . LEU A 1 85 ? -1.582 -11.869 0.596 1.00 95.25 85 LEU A C 1
ATOM 646 O O . LEU A 1 85 ? -1.766 -11.567 1.775 1.00 95.25 85 LEU A O 1
ATOM 650 N N . ASN A 1 86 ? -1.912 -13.084 0.144 1.00 95.44 86 ASN A N 1
ATOM 651 C CA . ASN A 1 86 ? -2.638 -14.070 0.961 1.00 95.44 86 ASN A CA 1
ATOM 652 C C . ASN A 1 86 ? -1.964 -14.357 2.309 1.00 95.44 86 ASN A C 1
ATOM 654 O O . ASN A 1 86 ? -2.631 -14.483 3.338 1.00 95.44 86 ASN A O 1
ATOM 658 N N . THR A 1 87 ? -0.630 -14.419 2.330 1.00 95.19 87 THR A N 1
ATOM 659 C CA . THR A 1 87 ? 0.112 -14.616 3.584 1.00 95.19 87 THR A CA 1
ATOM 660 C C . THR A 1 87 ? -0.096 -13.434 4.532 1.00 95.19 87 THR A C 1
ATOM 662 O O . THR A 1 87 ? -0.364 -13.641 5.717 1.00 95.19 87 THR A O 1
ATOM 665 N N . LEU A 1 88 ? -0.036 -12.202 4.020 1.00 93.94 88 LEU A N 1
ATOM 666 C CA . LEU A 1 88 ? -0.306 -10.992 4.795 1.00 93.94 88 LEU A CA 1
ATOM 667 C C . LEU A 1 88 ? -1.745 -10.991 5.326 1.00 93.94 88 LEU A C 1
ATOM 669 O O . LEU A 1 88 ? -1.944 -10.811 6.526 1.00 93.94 88 LEU A O 1
ATOM 673 N N . PHE A 1 89 ? -2.733 -11.266 4.475 1.00 95.31 89 PHE A N 1
ATOM 674 C CA . PHE A 1 89 ? -4.144 -11.310 4.866 1.00 95.31 89 PHE A CA 1
ATOM 675 C C . PHE A 1 89 ? -4.408 -12.361 5.941 1.00 95.31 89 PHE A C 1
ATOM 677 O O . PHE A 1 89 ? -5.025 -12.055 6.960 1.00 95.31 89 PHE A O 1
ATOM 684 N N . SER A 1 90 ? -3.844 -13.565 5.799 1.00 94.50 90 SER A N 1
ATOM 685 C CA . SER A 1 90 ? -3.968 -14.615 6.818 1.00 94.50 90 SER A CA 1
ATOM 686 C C . SER A 1 90 ? -3.428 -14.163 8.180 1.00 94.50 90 SER A C 1
ATOM 688 O O . SER A 1 90 ? -4.012 -14.460 9.221 1.00 94.50 90 SER A O 1
ATOM 690 N N . LYS A 1 91 ? -2.341 -13.383 8.174 1.00 92.31 91 LYS A N 1
ATOM 691 C CA . LYS A 1 91 ? -1.688 -12.846 9.369 1.00 92.31 91 LYS A CA 1
ATOM 692 C C . LYS A 1 91 ? -2.418 -11.638 9.962 1.00 92.31 91 LYS A C 1
ATOM 694 O O . LYS A 1 91 ? -2.286 -11.416 11.168 1.00 92.31 91 LYS A O 1
ATOM 699 N N . LEU A 1 92 ? -3.159 -10.868 9.165 1.00 92.19 92 LEU A N 1
ATOM 700 C CA . LEU A 1 92 ? -4.051 -9.806 9.644 1.00 92.19 92 LEU A CA 1
ATOM 701 C C . LEU A 1 92 ? -5.276 -10.412 10.335 1.00 92.19 92 LEU A C 1
ATOM 703 O O . LEU A 1 92 ? -5.530 -10.116 11.506 1.00 92.19 92 LEU A O 1
ATOM 707 N N . VAL A 1 93 ? -5.946 -11.352 9.665 1.00 92.69 93 VAL A N 1
ATOM 708 C CA . VAL A 1 93 ? -7.120 -12.058 10.197 1.00 92.69 93 VAL A CA 1
ATOM 709 C C . VAL A 1 93 ? -6.770 -12.826 11.468 1.00 92.69 93 VAL A C 1
ATOM 711 O O . VAL A 1 93 ? -7.479 -12.722 12.468 1.00 92.69 93 VAL A O 1
ATOM 714 N N . SER A 1 94 ? -5.621 -13.513 11.509 1.00 90.81 94 SER A N 1
ATOM 715 C CA . SER A 1 94 ? -5.172 -14.221 12.719 1.00 90.81 94 SER A CA 1
ATOM 716 C C . SER A 1 94 ? -4.925 -13.297 13.919 1.00 90.81 94 SER A C 1
ATOM 718 O O . SER A 1 94 ? -4.775 -13.780 15.039 1.00 90.81 94 SER A O 1
ATOM 720 N N . ARG A 1 95 ? -4.816 -11.981 13.696 1.00 88.81 95 ARG A N 1
ATOM 721 C CA . ARG A 1 95 ? -4.613 -10.957 14.731 1.00 88.81 95 ARG A CA 1
ATOM 722 C C . ARG A 1 95 ? -5.892 -10.192 15.085 1.00 88.81 95 ARG A C 1
ATOM 724 O O . ARG A 1 95 ? -5.832 -9.349 15.977 1.00 88.81 95 ARG A O 1
ATOM 731 N N . GLY A 1 96 ? -7.020 -10.523 14.452 1.00 89.94 96 GLY A N 1
ATOM 732 C CA . GLY A 1 96 ? -8.326 -9.905 14.694 1.00 89.94 96 GLY A CA 1
ATOM 733 C C . GLY A 1 96 ? -8.657 -8.715 13.791 1.00 89.94 96 GLY A C 1
ATOM 734 O O . GLY A 1 96 ? -9.632 -8.021 14.074 1.00 89.94 96 GLY A O 1
ATOM 735 N N . TYR A 1 97 ? -7.872 -8.479 12.734 1.00 93.31 97 TYR A N 1
ATOM 736 C CA . TYR A 1 97 ? -8.176 -7.470 11.720 1.00 93.31 97 TYR A CA 1
ATOM 737 C C . TYR A 1 97 ? -9.016 -8.058 10.591 1.00 93.31 97 TYR A C 1
ATOM 739 O O . TYR A 1 97 ? -8.702 -9.135 10.086 1.00 93.31 97 TYR A O 1
ATOM 747 N N . ASP A 1 98 ? -10.004 -7.295 10.143 1.00 95.50 98 ASP A N 1
ATOM 748 C CA . ASP A 1 98 ? -10.647 -7.509 8.851 1.00 95.50 98 ASP A CA 1
ATOM 749 C C . ASP A 1 98 ? -9.852 -6.768 7.770 1.00 95.50 98 ASP A C 1
ATOM 751 O O . ASP A 1 98 ? -9.131 -5.811 8.067 1.00 95.50 98 ASP A O 1
ATOM 755 N N . TYR A 1 99 ? -9.962 -7.198 6.515 1.00 95.69 99 TYR A N 1
ATOM 756 C CA . TYR A 1 99 ? -9.394 -6.466 5.386 1.00 95.69 99 TYR A CA 1
ATOM 757 C C . TYR A 1 99 ? -10.449 -6.218 4.312 1.00 95.69 99 TYR A C 1
ATOM 759 O O . TYR A 1 99 ? -11.354 -7.030 4.121 1.00 95.69 99 TYR A O 1
ATOM 767 N N . GLN A 1 100 ? -10.317 -5.098 3.611 1.00 96.44 100 GLN A N 1
ATOM 768 C CA . GLN A 1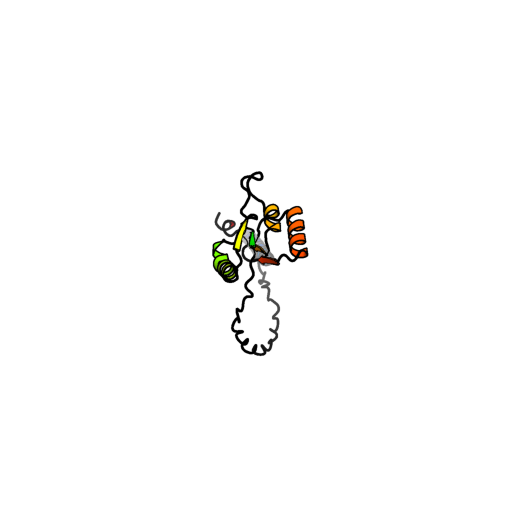 100 ? -11.189 -4.712 2.507 1.00 96.44 100 GLN A CA 1
ATOM 769 C C . GLN A 1 100 ? -10.340 -4.234 1.337 1.00 96.44 100 GLN A C 1
ATOM 771 O O . GLN A 1 100 ? -9.369 -3.503 1.528 1.00 96.44 100 GLN A O 1
ATOM 776 N N . LEU A 1 101 ? -10.699 -4.679 0.136 1.00 96.25 101 LEU A N 1
ATOM 777 C CA . LEU A 1 101 ? -10.049 -4.253 -1.096 1.00 96.25 101 LEU A CA 1
ATOM 778 C C . LEU A 1 101 ? -10.773 -3.017 -1.634 1.00 96.25 101 LEU A C 1
ATOM 780 O O . LEU A 1 101 ? -12.001 -3.022 -1.722 1.00 96.25 101 LEU A O 1
ATOM 784 N N . VAL A 1 102 ? -10.016 -1.993 -2.009 1.00 95.31 102 VAL A N 1
ATOM 785 C CA . VAL A 1 102 ? -10.514 -0.862 -2.800 1.00 95.31 102 VAL A CA 1
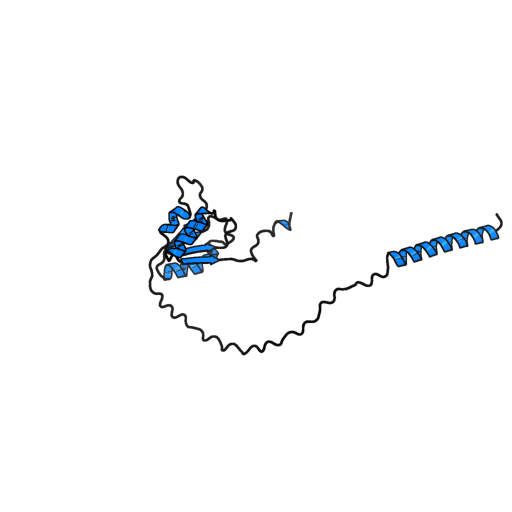ATOM 786 C C . VAL A 1 102 ? -10.253 -1.204 -4.252 1.00 95.31 102 VAL A C 1
ATOM 788 O O . VAL A 1 102 ? -9.106 -1.402 -4.639 1.00 95.31 102 VAL A O 1
ATOM 791 N N . THR A 1 103 ? -11.304 -1.332 -5.047 1.00 92.75 103 THR A N 1
ATOM 792 C CA . THR A 1 103 ? -11.196 -1.594 -6.484 1.00 92.75 103 THR A CA 1
ATOM 793 C C . THR A 1 103 ? -11.407 -0.301 -7.265 1.00 92.75 103 THR A C 1
ATOM 795 O O . THR A 1 103 ? -11.967 0.650 -6.716 1.00 92.75 103 THR A O 1
ATOM 798 N N . PRO A 1 104 ? -10.970 -0.235 -8.535 1.00 89.75 104 PRO A N 1
ATOM 799 C CA . PRO A 1 104 ? -11.307 0.885 -9.403 1.00 89.75 104 PRO A CA 1
ATOM 800 C C . PRO A 1 104 ? -12.820 1.108 -9.418 1.00 89.75 104 PRO A C 1
ATOM 802 O O . PRO A 1 104 ? -13.589 0.148 -9.476 1.00 89.75 104 PRO A O 1
ATOM 805 N N . VAL A 1 105 ? -13.223 2.371 -9.338 1.00 88.19 105 VAL A N 1
ATOM 806 C CA . VAL A 1 105 ? -14.630 2.772 -9.356 1.00 88.19 105 VAL A CA 1
ATOM 807 C C . VAL A 1 105 ? -15.168 2.617 -10.778 1.00 88.19 105 VAL A C 1
ATOM 809 O O . VAL A 1 105 ? -14.574 3.146 -11.720 1.00 88.19 105 VAL A O 1
ATOM 812 N N . GLU A 1 106 ? -16.276 1.891 -10.945 1.00 85.81 106 GLU A N 1
ATOM 813 C CA . GLU A 1 106 ? -16.972 1.788 -12.233 1.00 85.81 106 GLU A CA 1
ATOM 814 C C . GLU A 1 106 ? -18.001 2.920 -12.381 1.00 85.81 106 GLU A C 1
ATOM 816 O O . GLU A 1 106 ? -18.144 3.492 -13.464 1.00 85.81 106 GLU A O 1
ATOM 821 N N . ASP A 1 107 ? -18.676 3.282 -11.284 1.00 84.56 107 ASP A N 1
ATOM 822 C CA . ASP A 1 107 ? -19.594 4.420 -11.194 1.00 84.56 107 ASP A CA 1
ATOM 823 C C . ASP A 1 107 ? -19.321 5.270 -9.942 1.00 84.56 107 ASP A C 1
ATOM 825 O O . ASP A 1 107 ? -19.658 4.883 -8.823 1.00 84.56 107 ASP A O 1
ATOM 829 N N . GLU A 1 108 ? -18.784 6.481 -10.139 1.00 74.88 108 GLU A N 1
ATOM 830 C CA . GLU A 1 108 ? -18.445 7.439 -9.068 1.00 74.88 108 GLU A CA 1
ATOM 831 C C . GLU A 1 108 ? -19.617 7.795 -8.144 1.00 74.88 108 GLU A C 1
ATOM 833 O O . GLU A 1 108 ? -19.406 8.274 -7.032 1.00 74.88 108 GLU A O 1
ATOM 838 N N . LYS A 1 109 ? -20.867 7.609 -8.582 1.00 76.62 109 LYS A N 1
ATOM 839 C CA . LYS A 1 109 ? -22.038 7.934 -7.754 1.00 76.62 109 LYS A CA 1
ATOM 840 C C . LYS A 1 109 ? -22.438 6.819 -6.802 1.00 76.62 109 LYS A C 1
ATOM 842 O O . LYS A 1 109 ? -23.205 7.079 -5.873 1.00 76.62 109 LYS A O 1
ATOM 847 N N . THR A 1 110 ? -21.989 5.600 -7.070 1.00 80.06 110 THR A N 1
ATOM 848 C CA . THR A 1 110 ? -22.484 4.392 -6.409 1.00 80.06 110 THR A CA 1
ATOM 849 C C . THR A 1 110 ? -21.364 3.658 -5.687 1.00 80.06 110 THR A C 1
ATOM 851 O O . THR A 1 110 ? -21.586 3.153 -4.584 1.00 80.06 110 THR A O 1
ATOM 854 N N . ASP A 1 111 ? -20.168 3.632 -6.271 1.00 85.12 111 ASP A N 1
ATOM 855 C CA . ASP A 1 111 ? -19.043 2.887 -5.728 1.00 85.12 111 ASP A CA 1
ATOM 856 C C . ASP A 1 111 ? -18.217 3.760 -4.773 1.00 85.12 111 ASP A C 1
ATOM 858 O O . ASP A 1 111 ? -17.851 4.886 -5.117 1.00 85.12 111 ASP A O 1
ATOM 862 N N . PRO A 1 112 ? -17.896 3.257 -3.570 1.00 86.81 112 PRO A N 1
ATOM 863 C CA . PRO A 1 112 ? -17.113 4.009 -2.604 1.00 86.81 112 PRO A CA 1
ATOM 864 C C . PRO A 1 112 ? -15.656 4.136 -3.063 1.00 86.81 112 PRO A C 1
ATOM 866 O O . PRO A 1 112 ? -14.988 3.141 -3.354 1.00 86.81 112 PRO A O 1
ATOM 869 N N . THR A 1 113 ? -15.132 5.358 -3.052 1.00 93.00 113 THR A N 1
ATOM 870 C CA . THR A 1 113 ? -13.732 5.649 -3.383 1.00 93.00 113 THR A CA 1
ATOM 871 C C . THR A 1 113 ? -12.785 5.265 -2.239 1.00 93.00 113 THR A C 1
ATOM 873 O O . THR A 1 113 ? -13.211 4.883 -1.143 1.00 93.00 113 THR A O 1
ATOM 876 N N . LEU A 1 114 ? -11.472 5.391 -2.469 1.00 93.94 114 LEU A N 1
ATOM 877 C CA . LEU A 1 114 ? -10.461 5.279 -1.413 1.00 93.94 114 LEU A CA 1
ATOM 878 C C . LEU A 1 114 ? -10.729 6.274 -0.269 1.00 93.94 114 LEU A C 1
ATOM 880 O O . LEU A 1 114 ? -10.665 5.897 0.902 1.00 93.94 114 LEU A O 1
ATOM 884 N N . ILE A 1 115 ? -11.060 7.523 -0.611 1.00 95.00 115 ILE A N 1
ATOM 885 C CA . ILE A 1 115 ? -11.303 8.607 0.350 1.00 95.00 115 ILE A CA 1
ATOM 886 C C . ILE A 1 115 ? -12.522 8.296 1.226 1.00 95.00 115 ILE A C 1
ATOM 888 O O . ILE A 1 115 ? -12.460 8.487 2.439 1.00 95.00 115 ILE A O 1
ATOM 892 N N . ASP A 1 116 ? -13.594 7.747 0.650 1.00 94.19 116 ASP A N 1
ATOM 893 C CA . ASP A 1 116 ? -14.819 7.418 1.394 1.00 94.19 116 ASP A CA 1
ATOM 894 C C . ASP A 1 116 ? -14.593 6.331 2.455 1.00 94.19 116 ASP A C 1
ATOM 896 O O . ASP A 1 116 ? -15.239 6.312 3.505 1.00 94.19 116 ASP A O 1
ATOM 900 N N . GLN A 1 117 ? -13.663 5.413 2.187 1.00 94.62 117 GLN A N 1
ATOM 901 C CA . GLN A 1 117 ? -13.407 4.240 3.026 1.00 94.62 117 GLN A CA 1
ATOM 902 C C . GLN A 1 117 ? -12.315 4.481 4.075 1.00 94.62 117 GLN A C 1
ATOM 904 O O . GLN A 1 117 ? -12.317 3.847 5.136 1.00 94.62 117 GLN A O 1
ATOM 909 N N . LEU A 1 118 ? -11.393 5.411 3.816 1.00 95.06 118 LEU A N 1
ATOM 910 C CA . LEU A 1 118 ? -10.233 5.678 4.666 1.00 95.06 118 LEU A CA 1
ATOM 911 C C . LEU A 1 118 ? -10.579 6.018 6.135 1.00 95.06 118 LEU A C 1
ATOM 913 O O . LEU A 1 118 ? -9.890 5.505 7.022 1.00 95.06 118 LEU A O 1
ATOM 917 N N . PRO A 1 119 ? -11.654 6.776 6.453 1.00 93.69 119 PRO A N 1
ATOM 918 C CA . PRO A 1 119 ? -12.038 7.074 7.838 1.00 93.69 119 PRO A CA 1
ATOM 919 C C . PRO A 1 119 ? -12.441 5.848 8.668 1.00 93.69 119 PRO A C 1
ATOM 921 O O . PRO A 1 119 ? -12.392 5.892 9.897 1.00 93.69 119 PRO A O 1
ATOM 924 N N . MET A 1 120 ? -12.863 4.758 8.019 1.00 93.00 120 MET A N 1
ATOM 925 C CA . MET A 1 120 ? -13.260 3.510 8.686 1.00 93.00 120 MET A CA 1
ATOM 926 C C . MET A 1 120 ? -12.063 2.579 8.921 1.00 93.00 120 MET A C 1
ATOM 928 O O . MET A 1 120 ? -12.153 1.618 9.691 1.00 93.00 120 MET A O 1
ATOM 932 N N . ALA A 1 121 ? -10.939 2.850 8.258 1.00 96.25 121 ALA A N 1
ATOM 933 C CA . ALA A 1 121 ? -9.753 2.021 8.299 1.00 96.25 121 ALA A CA 1
ATOM 934 C C . ALA A 1 121 ? -8.884 2.319 9.531 1.00 96.25 121 ALA A C 1
ATOM 936 O O . ALA A 1 121 ? -8.794 3.431 10.040 1.00 96.25 121 ALA A O 1
ATOM 937 N N . SER A 1 122 ? -8.192 1.293 10.014 1.00 95.44 122 SER A N 1
ATOM 938 C CA . SER A 1 122 ? -7.135 1.390 11.030 1.00 95.44 122 SER A CA 1
ATOM 939 C C . SER A 1 122 ? -5.741 1.156 10.437 1.00 95.44 122 SER A C 1
ATOM 941 O O . SER A 1 122 ? -4.725 1.318 11.123 1.00 95.44 122 SER A O 1
ATOM 943 N N . ALA A 1 123 ? -5.679 0.690 9.192 1.00 96.25 123 ALA A N 1
ATOM 944 C CA . ALA A 1 123 ? -4.465 0.531 8.411 1.00 96.25 123 ALA A CA 1
ATOM 945 C C . ALA A 1 123 ? -4.780 0.689 6.917 1.00 96.25 123 ALA A C 1
ATOM 947 O O . ALA A 1 123 ? -5.869 0.316 6.488 1.00 96.25 123 ALA A O 1
ATOM 948 N N . LEU A 1 124 ? -3.818 1.195 6.151 1.00 97.88 124 LEU A N 1
ATOM 949 C CA . LEU A 1 124 ? -3.849 1.305 4.697 1.00 97.88 124 LEU A CA 1
ATOM 950 C C . LEU A 1 124 ? -2.635 0.572 4.115 1.00 97.88 124 LEU A C 1
ATOM 952 O O . LEU A 1 124 ? -1.510 0.749 4.589 1.00 97.88 124 LEU A O 1
ATOM 956 N N . VAL A 1 125 ? -2.863 -0.248 3.095 1.00 97.69 125 VAL A N 1
ATOM 957 C CA . VAL A 1 125 ? -1.834 -0.961 2.336 1.00 97.69 125 VAL A CA 1
ATOM 958 C C . VAL A 1 125 ? -1.874 -0.474 0.893 1.00 97.69 125 VAL A C 1
ATOM 960 O O . VAL A 1 125 ? -2.913 -0.581 0.249 1.00 97.69 125 VAL A O 1
ATOM 963 N N . LEU A 1 126 ? -0.739 0.021 0.395 1.00 96.88 126 LEU A N 1
ATOM 964 C CA . LEU A 1 126 ? -0.542 0.487 -0.980 1.00 96.88 126 LEU A CA 1
ATOM 965 C C . LEU A 1 126 ? 0.420 -0.474 -1.708 1.00 96.88 126 LEU A C 1
ATOM 967 O O . LEU A 1 126 ? 1.643 -0.314 -1.612 1.00 96.88 126 LEU A O 1
ATOM 971 N N . PRO A 1 127 ? -0.092 -1.538 -2.355 1.00 95.00 127 PRO A N 1
ATOM 972 C CA . PRO A 1 127 ? 0.727 -2.572 -2.972 1.00 95.00 127 PRO A CA 1
ATOM 973 C C . PRO A 1 127 ? 1.145 -2.209 -4.403 1.00 95.00 127 PRO A C 1
ATOM 975 O O . PRO A 1 127 ? 0.384 -2.442 -5.328 1.00 95.00 127 PRO A O 1
ATOM 978 N N . LEU A 1 128 ? 2.359 -1.695 -4.618 1.00 93.50 128 LEU A N 1
ATOM 979 C CA . LEU A 1 128 ? 2.906 -1.390 -5.957 1.00 93.50 128 LEU A CA 1
ATOM 980 C C . LEU A 1 128 ? 1.917 -0.614 -6.868 1.00 93.50 128 LEU A C 1
ATOM 982 O O . LEU A 1 128 ? 1.577 -1.105 -7.950 1.00 93.50 128 LEU A O 1
ATOM 986 N N . PRO A 1 129 ? 1.429 0.570 -6.459 1.00 92.75 129 PRO A N 1
ATOM 987 C CA . PRO A 1 129 ? 0.562 1.383 -7.313 1.00 92.75 129 PRO A CA 1
ATOM 988 C C . PRO A 1 129 ? 1.296 1.794 -8.600 1.00 92.75 129 PRO A C 1
ATOM 990 O O . PRO A 1 129 ? 2.478 2.150 -8.554 1.00 92.75 129 PRO A O 1
ATOM 993 N N . ARG A 1 130 ? 0.610 1.748 -9.751 1.00 90.38 130 ARG A N 1
ATOM 994 C CA . ARG A 1 130 ? 1.157 2.193 -11.053 1.00 90.38 130 ARG A CA 1
ATOM 995 C C . ARG A 1 130 ? 0.582 3.528 -11.505 1.00 90.38 130 ARG A C 1
ATOM 997 O O . ARG A 1 130 ? 1.233 4.241 -12.267 1.00 90.38 130 ARG A O 1
ATOM 1004 N N . GLN A 1 131 ? -0.615 3.866 -11.041 1.00 91.00 131 GLN A N 1
ATOM 1005 C CA . GLN A 1 131 ? -1.234 5.169 -11.253 1.00 91.00 131 GLN A CA 1
ATOM 1006 C C . GLN A 1 131 ? -0.828 6.131 -10.128 1.00 91.00 131 GLN A C 1
ATOM 1008 O O . GLN A 1 131 ? -0.740 5.718 -8.968 1.00 91.00 131 GLN A O 1
ATOM 1013 N N . PRO A 1 132 ? -0.566 7.411 -10.442 1.00 91.81 132 PRO A N 1
ATOM 1014 C CA . PRO A 1 132 ? -0.339 8.414 -9.415 1.00 91.81 132 PRO A CA 1
ATOM 1015 C C . PRO A 1 132 ? -1.636 8.692 -8.647 1.00 91.81 132 PRO A C 1
ATOM 1017 O O . PRO A 1 132 ? -2.695 8.827 -9.253 1.00 91.81 132 PRO A O 1
ATOM 1020 N N . TYR A 1 133 ? -1.524 8.849 -7.329 1.00 94.44 133 TYR A N 1
ATOM 1021 C CA . TYR A 1 133 ? -2.614 9.363 -6.500 1.00 94.44 133 TYR A CA 1
ATOM 1022 C C . TYR A 1 133 ? -2.868 10.839 -6.804 1.00 94.44 133 TYR A C 1
ATOM 1024 O O . TYR A 1 133 ? -1.938 11.614 -7.064 1.00 94.44 133 TYR A O 1
ATOM 1032 N N . SER A 1 134 ? -4.128 11.245 -6.719 1.00 94.88 134 SER A N 1
ATOM 1033 C CA . SER A 1 134 ? -4.526 12.646 -6.785 1.00 94.88 134 SER A CA 1
ATOM 1034 C C . SER A 1 134 ? -4.029 13.436 -5.567 1.00 94.88 134 SER A C 1
ATOM 1036 O O . SER A 1 134 ? -3.746 12.894 -4.498 1.00 94.88 134 SER A O 1
ATOM 1038 N N . THR A 1 135 ? -3.950 14.763 -5.703 1.00 96.06 135 THR A N 1
ATOM 1039 C CA . THR A 1 135 ? -3.575 15.654 -4.590 1.00 96.06 135 THR A CA 1
ATOM 1040 C C . THR A 1 135 ? -4.516 15.512 -3.390 1.00 96.06 135 THR A C 1
ATOM 1042 O O . THR A 1 135 ? -4.085 15.648 -2.244 1.00 96.06 135 THR A O 1
ATOM 1045 N N . GLU A 1 136 ? -5.797 15.246 -3.649 1.00 95.69 136 GLU A N 1
ATOM 1046 C CA . GLU A 1 136 ? -6.809 15.041 -2.615 1.00 95.69 136 GLU A CA 1
ATOM 1047 C C . GLU A 1 136 ? -6.557 13.738 -1.849 1.00 95.69 136 GLU A C 1
ATOM 1049 O O . GLU A 1 136 ? -6.429 13.766 -0.627 1.00 95.69 136 GLU A O 1
ATOM 1054 N N . GLU A 1 137 ? -6.344 12.627 -2.557 1.00 96.31 137 GLU A N 1
ATOM 1055 C CA . GLU A 1 137 ? -5.998 11.342 -1.938 1.00 96.31 137 GLU A CA 1
ATOM 1056 C C . GLU A 1 137 ? -4.709 11.427 -1.123 1.00 96.31 137 GLU A C 1
ATOM 1058 O O . GLU A 1 137 ? -4.664 10.941 0.003 1.00 96.31 137 GLU A O 1
ATOM 1063 N N . ILE A 1 138 ? -3.670 12.087 -1.644 1.00 97.31 138 ILE A N 1
ATOM 1064 C CA . ILE A 1 138 ? -2.414 12.295 -0.907 1.00 97.31 138 ILE A CA 1
ATOM 1065 C C . ILE A 1 138 ? -2.683 13.046 0.401 1.00 97.31 138 ILE A C 1
ATOM 1067 O O . ILE A 1 138 ? -2.189 12.644 1.455 1.00 97.31 138 ILE A O 1
ATOM 1071 N N . THR A 1 139 ? -3.484 14.112 0.347 1.00 97.62 139 THR A N 1
ATOM 1072 C CA . THR A 1 139 ? -3.833 14.913 1.527 1.00 97.62 139 THR A CA 1
ATOM 1073 C C . THR A 1 139 ? -4.569 14.070 2.569 1.00 97.62 139 THR A C 1
ATOM 1075 O O . THR A 1 139 ? -4.236 14.123 3.755 1.00 97.62 139 THR A O 1
ATOM 1078 N N . GLU A 1 140 ? -5.517 13.241 2.139 1.00 97.56 140 GLU A N 1
ATOM 1079 C CA . GLU A 1 140 ? -6.273 12.366 3.036 1.00 97.56 140 GLU A CA 1
ATOM 1080 C C . GLU A 1 140 ? -5.429 11.222 3.604 1.00 97.56 140 GLU A C 1
ATOM 1082 O O . GLU A 1 140 ? -5.520 10.924 4.796 1.00 97.56 140 GLU A O 1
ATOM 1087 N N . ILE A 1 141 ? -4.520 10.641 2.818 1.00 97.38 141 ILE A N 1
ATOM 1088 C CA . ILE A 1 141 ? -3.551 9.647 3.302 1.00 97.38 141 ILE A CA 1
ATOM 1089 C C . ILE A 1 141 ? -2.621 10.270 4.351 1.00 97.38 141 ILE A C 1
ATOM 1091 O O . ILE A 1 141 ? -2.364 9.665 5.397 1.00 97.38 141 ILE A O 1
ATOM 1095 N N . GLU A 1 142 ? -2.134 11.491 4.126 1.00 97.50 142 GLU A N 1
ATOM 1096 C CA . GLU A 1 142 ? -1.336 12.202 5.123 1.00 97.50 142 GLU A CA 1
ATOM 1097 C C . GLU A 1 142 ? -2.122 12.454 6.412 1.00 97.50 142 GLU A C 1
ATOM 1099 O O . GLU A 1 142 ? -1.591 12.253 7.507 1.00 97.50 142 GLU A O 1
ATOM 1104 N N . ASN A 1 143 ? -3.375 12.900 6.300 1.00 97.50 143 ASN A N 1
ATOM 1105 C CA . ASN A 1 143 ? -4.250 13.142 7.445 1.00 97.50 143 ASN A CA 1
ATOM 1106 C C . ASN A 1 143 ? -4.528 11.847 8.213 1.00 97.50 143 ASN A C 1
ATOM 1108 O O . ASN A 1 143 ? -4.433 11.825 9.440 1.00 97.50 143 ASN A O 1
ATOM 1112 N N . PHE A 1 144 ? -4.788 10.750 7.505 1.00 96.88 144 PHE A N 1
ATOM 1113 C CA . PHE A 1 144 ? -4.952 9.419 8.075 1.00 96.88 144 PHE A CA 1
ATOM 1114 C C . PHE A 1 144 ? -3.742 9.011 8.927 1.00 96.88 144 PHE A C 1
ATOM 1116 O O . PHE A 1 144 ? -3.908 8.617 10.084 1.00 96.88 144 PHE A O 1
ATOM 1123 N N . VAL A 1 145 ? -2.520 9.181 8.412 1.00 96.88 145 VAL A N 1
ATOM 1124 C CA . VAL A 1 145 ? -1.288 8.883 9.165 1.00 96.88 145 VAL A CA 1
ATOM 1125 C C . VAL A 1 145 ? -1.107 9.835 10.350 1.00 96.88 145 VAL A C 1
ATOM 1127 O O . VAL A 1 145 ? -0.797 9.383 11.455 1.00 96.88 145 VAL A O 1
ATOM 1130 N N . LYS A 1 146 ? -1.347 11.142 10.168 1.00 96.88 146 LYS A N 1
ATOM 1131 C CA . LYS A 1 146 ? -1.289 12.147 11.251 1.00 96.88 146 LYS A CA 1
ATOM 1132 C C . LYS A 1 146 ? -2.252 11.808 12.397 1.00 96.88 146 LYS A C 1
ATOM 1134 O O . LYS A 1 146 ? -1.915 12.033 13.556 1.00 96.88 146 LYS A O 1
ATOM 1139 N N . ASN A 1 147 ? -3.401 11.212 12.083 1.00 95.50 147 ASN A N 1
ATOM 1140 C CA . ASN A 1 147 ? -4.416 10.781 13.046 1.00 95.50 147 ASN A CA 1
ATOM 1141 C C . ASN A 1 147 ? -4.128 9.405 13.683 1.00 95.50 147 ASN A C 1
ATOM 1143 O O . ASN A 1 147 ? -4.953 8.888 14.435 1.00 95.50 147 ASN A O 1
ATOM 1147 N N . GLY A 1 148 ? -2.958 8.810 13.421 1.00 94.25 148 GLY A N 1
ATOM 1148 C CA . GLY A 1 148 ? -2.528 7.537 14.009 1.00 94.25 148 GLY A CA 1
ATOM 1149 C C . GLY A 1 148 ? -2.870 6.299 13.177 1.00 94.25 148 GLY A C 1
ATOM 1150 O O . GLY A 1 148 ? -2.654 5.175 13.639 1.00 94.25 148 GLY A O 1
ATOM 1151 N N . GLY A 1 149 ? -3.376 6.482 11.956 1.00 94.81 149 GLY A N 1
ATOM 1152 C CA . GLY A 1 149 ? -3.520 5.417 10.973 1.00 94.81 149 GLY A CA 1
ATOM 1153 C C . GLY A 1 149 ? -2.166 4.818 10.586 1.00 94.81 149 GLY A C 1
ATOM 1154 O O . GLY A 1 149 ? -1.142 5.500 10.539 1.00 94.81 149 GLY A O 1
ATOM 1155 N N . ARG A 1 150 ? -2.138 3.509 10.322 1.00 95.50 150 ARG A N 1
ATOM 1156 C CA . ARG A 1 150 ? -0.913 2.799 9.918 1.00 95.50 150 ARG A CA 1
ATOM 1157 C C . ARG A 1 150 ? -0.846 2.673 8.406 1.00 95.50 150 ARG A C 1
ATOM 1159 O O . ARG A 1 150 ? -1.796 2.188 7.808 1.00 95.50 150 ARG A O 1
ATOM 1166 N N . LEU A 1 151 ? 0.285 3.030 7.813 1.00 97.00 151 LEU A N 1
ATOM 1167 C CA . LEU A 1 151 ? 0.503 2.945 6.372 1.00 97.00 151 LEU A CA 1
ATOM 1168 C C . LEU A 1 151 ? 1.591 1.915 6.052 1.00 97.00 151 LEU A C 1
ATOM 1170 O O . LEU A 1 151 ? 2.692 1.981 6.598 1.00 97.00 151 LEU A O 1
ATOM 1174 N N . LEU A 1 152 ? 1.284 0.980 5.156 1.00 96.56 152 LEU A N 1
ATOM 1175 C CA . LEU A 1 152 ? 2.242 0.072 4.533 1.00 96.56 152 LEU A CA 1
ATOM 1176 C C . LEU A 1 152 ? 2.303 0.381 3.039 1.00 96.56 152 LEU A C 1
ATOM 1178 O O . LEU A 1 152 ? 1.311 0.226 2.336 1.00 96.56 152 LEU A O 1
ATOM 1182 N N . ILE A 1 153 ? 3.481 0.759 2.553 1.00 95.00 153 ILE A N 1
ATOM 1183 C CA . ILE A 1 153 ? 3.741 0.925 1.123 1.00 95.00 153 ILE A CA 1
ATOM 1184 C C . ILE A 1 153 ? 4.636 -0.224 0.689 1.00 95.00 153 ILE A C 1
ATOM 1186 O O . ILE A 1 153 ? 5.700 -0.439 1.273 1.00 95.00 153 ILE A O 1
ATOM 1190 N N . ILE A 1 154 ? 4.204 -0.964 -0.325 1.00 92.88 154 ILE A N 1
ATOM 1191 C CA . ILE A 1 154 ? 5.017 -1.997 -0.958 1.00 92.88 154 ILE A CA 1
ATOM 1192 C C . ILE A 1 154 ? 5.499 -1.411 -2.281 1.00 92.88 154 ILE A C 1
ATOM 1194 O O . ILE A 1 154 ? 4.695 -0.942 -3.083 1.00 92.88 154 ILE A O 1
ATOM 1198 N N . GLY A 1 155 ? 6.809 -1.429 -2.502 1.00 86.19 155 GLY A N 1
ATOM 1199 C CA . GLY A 1 155 ? 7.419 -1.032 -3.765 1.00 86.19 155 GLY A CA 1
ATOM 1200 C C . GLY A 1 155 ? 8.377 -2.112 -4.243 1.00 86.19 155 GLY A C 1
ATOM 1201 O O . GLY A 1 155 ? 9.135 -2.660 -3.444 1.00 86.19 155 GLY A O 1
ATOM 1202 N N . ASP A 1 156 ? 8.350 -2.401 -5.541 1.00 81.62 156 ASP A N 1
ATOM 1203 C CA . ASP A 1 156 ? 9.325 -3.262 -6.207 1.00 81.62 156 ASP A CA 1
ATOM 1204 C C . ASP A 1 156 ? 9.773 -2.587 -7.516 1.00 81.62 156 ASP A C 1
ATOM 1206 O O . ASP A 1 156 ? 9.004 -2.553 -8.479 1.00 81.62 156 ASP A O 1
ATOM 1210 N N . PRO A 1 157 ? 11.001 -2.037 -7.581 1.00 68.69 157 PRO A N 1
ATOM 1211 C CA . PRO A 1 157 ? 11.486 -1.348 -8.773 1.00 68.69 157 PRO A CA 1
ATOM 1212 C C . PRO A 1 157 ? 11.769 -2.300 -9.944 1.00 68.69 157 PRO A C 1
ATOM 1214 O O . PRO A 1 157 ? 12.020 -1.832 -11.050 1.00 68.69 157 PRO A O 1
ATOM 1217 N N . THR A 1 158 ? 11.772 -3.619 -9.721 1.00 74.25 158 THR A N 1
ATOM 1218 C CA . THR A 1 158 ? 12.056 -4.618 -10.764 1.00 74.25 158 THR A CA 1
ATOM 1219 C C . THR A 1 158 ? 10.811 -5.049 -11.530 1.00 74.25 158 THR A C 1
ATOM 1221 O O . THR A 1 158 ? 10.918 -5.572 -12.639 1.00 74.25 158 THR A O 1
ATOM 1224 N N . ARG A 1 159 ? 9.621 -4.773 -10.990 1.00 69.19 159 ARG A N 1
ATOM 1225 C CA . ARG A 1 159 ? 8.342 -4.976 -11.673 1.00 69.19 159 ARG A CA 1
ATOM 1226 C C . ARG A 1 159 ? 7.996 -3.758 -12.523 1.00 69.19 159 ARG A C 1
ATOM 1228 O O . ARG A 1 159 ? 6.992 -3.087 -12.314 1.00 69.19 159 ARG A O 1
ATOM 1235 N N . THR A 1 160 ? 8.846 -3.467 -13.502 1.00 61.03 160 THR A N 1
ATOM 1236 C CA . THR A 1 160 ? 8.494 -2.574 -14.607 1.00 61.03 160 THR A CA 1
ATOM 1237 C C . THR A 1 160 ? 7.754 -3.401 -15.647 1.00 61.03 160 THR A C 1
ATOM 1239 O O . THR A 1 160 ? 8.336 -4.293 -16.265 1.00 61.03 160 THR A O 1
ATOM 1242 N N . VAL A 1 161 ? 6.461 -3.149 -15.825 1.00 56.91 161 VAL A N 1
ATOM 1243 C CA . VAL A 1 161 ? 5.706 -3.770 -16.914 1.00 56.91 161 VAL A CA 1
ATOM 1244 C C . VAL A 1 161 ? 6.194 -3.161 -18.226 1.00 56.91 161 VAL A C 1
ATOM 1246 O O . VAL A 1 161 ? 5.846 -2.027 -18.525 1.00 56.91 161 VAL A O 1
ATOM 1249 N N . GLU A 1 162 ? 7.040 -3.897 -18.947 1.00 53.41 162 GLU A N 1
ATOM 1250 C CA . GLU A 1 162 ? 7.065 -4.014 -20.413 1.00 53.41 162 GLU A CA 1
ATOM 1251 C C . GLU A 1 162 ? 8.166 -5.008 -20.821 1.00 53.41 162 GLU A C 1
ATOM 1253 O O . GLU A 1 162 ? 9.323 -4.655 -21.038 1.00 53.41 162 GLU A O 1
ATOM 1258 N N . VAL A 1 163 ? 7.801 -6.288 -20.926 1.00 52.06 163 VAL A N 1
ATOM 1259 C CA . VAL A 1 163 ? 8.572 -7.273 -21.713 1.00 52.06 163 VAL A CA 1
ATOM 1260 C C . VAL A 1 163 ? 7.828 -7.642 -23.003 1.00 52.06 163 VAL A C 1
ATOM 1262 O O . VAL A 1 163 ? 8.434 -8.155 -23.940 1.00 52.06 163 VAL A O 1
ATOM 1265 N N . ASP A 1 164 ? 6.540 -7.292 -23.103 1.00 50.12 164 ASP A N 1
ATOM 1266 C CA . ASP A 1 164 ? 5.723 -7.509 -24.302 1.00 50.12 164 ASP A CA 1
ATOM 1267 C C . ASP A 1 164 ? 6.123 -6.599 -25.480 1.00 50.12 164 ASP A C 1
ATOM 1269 O O . ASP A 1 164 ? 5.846 -6.932 -26.628 1.00 50.12 164 ASP A O 1
ATOM 1273 N N . ALA A 1 165 ? 6.878 -5.520 -25.235 1.00 50.38 165 ALA A N 1
ATOM 1274 C CA . ALA A 1 165 ? 7.482 -4.691 -26.285 1.00 50.38 165 ALA A CA 1
ATOM 1275 C C . ALA A 1 165 ? 8.700 -5.344 -26.977 1.00 50.38 165 ALA A C 1
ATOM 1277 O O . ALA A 1 165 ? 9.229 -4.795 -27.941 1.00 50.38 165 ALA A O 1
ATOM 1278 N N . LEU A 1 166 ? 9.173 -6.503 -26.501 1.00 46.69 166 LEU A N 1
ATOM 1279 C CA . LEU A 1 166 ? 10.305 -7.220 -27.106 1.00 46.69 166 LEU A CA 1
ATOM 1280 C C . LEU A 1 166 ? 9.880 -8.327 -28.082 1.00 46.69 166 LEU A C 1
ATOM 1282 O O . LEU A 1 166 ? 10.749 -8.941 -28.697 1.00 46.69 166 LEU A O 1
ATOM 1286 N N . ASN A 1 167 ? 8.574 -8.572 -28.239 1.00 50.16 167 ASN A N 1
ATOM 1287 C CA . ASN A 1 167 ? 8.036 -9.625 -29.109 1.00 50.16 167 ASN A CA 1
ATOM 1288 C C . ASN A 1 167 ? 7.032 -9.126 -30.170 1.00 50.16 167 ASN A C 1
ATOM 1290 O O . ASN A 1 167 ? 6.361 -9.956 -30.787 1.00 50.16 167 ASN A O 1
ATOM 1294 N N . SER A 1 168 ? 6.934 -7.812 -30.410 1.00 45.22 168 SER A N 1
ATOM 1295 C CA . SER A 1 168 ? 6.181 -7.236 -31.541 1.00 45.22 168 SER A CA 1
ATOM 1296 C C . SER A 1 168 ? 7.096 -6.771 -32.666 1.00 45.22 168 SER A C 1
ATOM 1298 O O . SER A 1 168 ? 7.999 -5.960 -32.356 1.00 45.22 168 SER A O 1
#

pLDDT: mean 82.13, std 15.45, range [45.22, 97.88]

Foldseek 3Di:
DDPVVVVVVVVVVVVVVVVVVVVCCVVPDDCPPPPDDPDDDDDPPPPPPPPPPPPPPPPPPPQPQDEWEEEEEPQQVALDDPVVCPVVCVVCVVSHYHYDYAHHDPDPVPHDHPLNCLVRGQEYEAHRGPHDDDPVVVVSVVVSVVVVRHYHYHHDPVSDPDPVVVVD